Protein AF-A0A327V3F1-F1 (afdb_monomer_lite)

Structure (mmCIF, N/CA/C/O backbone):
data_AF-A0A327V3F1-F1
#
_entry.id   AF-A0A327V3F1-F1
#
loop_
_atom_site.group_PDB
_atom_site.id
_atom_site.type_symbol
_atom_site.label_atom_id
_atom_site.label_alt_id
_atom_site.label_comp_id
_atom_site.label_asym_id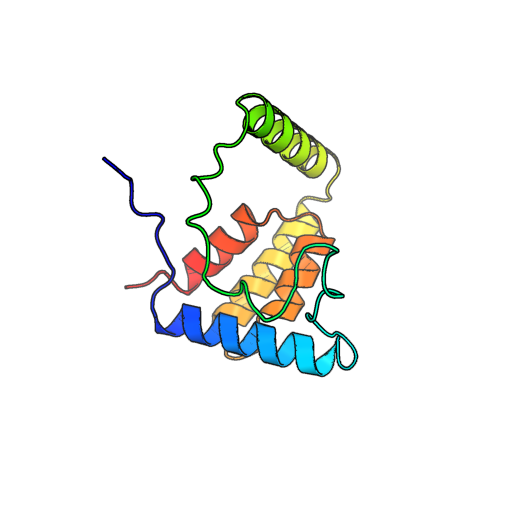
_atom_site.label_entity_id
_atom_site.label_seq_id
_atom_site.pdbx_PDB_ins_code
_atom_site.Cartn_x
_atom_site.Cartn_y
_atom_site.Cartn_z
_atom_site.occupancy
_atom_site.B_iso_or_equiv
_atom_site.auth_seq_id
_atom_site.auth_comp_id
_atom_site.auth_asym_id
_atom_site.auth_atom_id
_atom_site.pdbx_PDB_model_num
ATOM 1 N N . PRO A 1 1 ? 27.406 10.876 6.500 1.00 37.84 1 PRO A N 1
ATOM 2 C CA . PRO A 1 1 ? 26.166 10.780 7.305 1.00 37.84 1 PRO A CA 1
ATOM 3 C C . PRO A 1 1 ? 25.179 9.771 6.695 1.00 37.84 1 PRO A C 1
ATOM 5 O O . PRO A 1 1 ? 24.658 10.002 5.607 1.00 37.84 1 PRO A O 1
ATOM 8 N N . LEU A 1 2 ? 24.966 8.632 7.361 1.00 48.50 2 LEU A N 1
ATOM 9 C CA . LEU A 1 2 ? 23.911 7.685 6.992 1.00 48.50 2 LEU A CA 1
ATOM 10 C C . LEU A 1 2 ? 22.570 8.362 7.292 1.00 48.50 2 LEU A C 1
ATOM 12 O O . LEU A 1 2 ? 22.143 8.401 8.442 1.00 48.50 2 LEU A O 1
ATOM 16 N N . ALA A 1 3 ? 21.956 8.978 6.282 1.00 45.66 3 ALA A N 1
ATOM 17 C CA . ALA A 1 3 ? 20.614 9.525 6.409 1.00 45.66 3 ALA A CA 1
ATOM 18 C C . ALA A 1 3 ? 19.691 8.381 6.846 1.00 45.66 3 ALA A C 1
ATOM 20 O O . ALA A 1 3 ? 19.505 7.418 6.100 1.00 45.66 3 ALA A O 1
ATOM 21 N N . ALA A 1 4 ? 19.189 8.446 8.080 1.00 54.62 4 ALA A N 1
ATOM 22 C CA . ALA A 1 4 ? 18.280 7.447 8.611 1.00 54.62 4 ALA A CA 1
ATOM 23 C C . ALA A 1 4 ? 17.084 7.348 7.661 1.00 54.62 4 ALA A C 1
ATOM 25 O O . ALA A 1 4 ? 16.373 8.329 7.445 1.00 54.62 4 ALA A O 1
ATOM 26 N N . VAL A 1 5 ? 16.894 6.179 7.047 1.00 57.16 5 VAL A N 1
ATOM 27 C CA . VAL A 1 5 ? 15.686 5.891 6.274 1.00 57.16 5 VAL A CA 1
ATOM 28 C C . VAL A 1 5 ? 14.526 6.051 7.255 1.00 57.16 5 VAL A C 1
ATOM 30 O O . VAL A 1 5 ? 14.490 5.301 8.231 1.00 57.16 5 VAL A O 1
ATOM 33 N N . PRO A 1 6 ? 13.608 7.019 7.067 1.00 59.78 6 PRO A N 1
ATOM 34 C CA . PRO A 1 6 ? 12.581 7.251 8.064 1.00 59.78 6 PRO A CA 1
ATOM 35 C C . PRO A 1 6 ? 11.644 6.046 8.055 1.00 59.78 6 PRO A C 1
ATOM 37 O O . PRO A 1 6 ? 10.929 5.799 7.071 1.00 59.78 6 PRO A O 1
ATOM 40 N N . VAL A 1 7 ? 11.740 5.266 9.130 1.00 73.19 7 VAL A N 1
ATOM 41 C CA . VAL A 1 7 ? 10.851 4.156 9.458 1.00 73.19 7 VAL A CA 1
ATOM 42 C C . VAL A 1 7 ? 9.530 4.754 9.951 1.00 73.19 7 VAL A C 1
ATOM 44 O O . VAL A 1 7 ? 9.520 5.847 10.517 1.00 73.19 7 VAL A O 1
ATOM 47 N N . PHE A 1 8 ? 8.402 4.098 9.675 1.00 78.75 8 PHE A N 1
ATOM 48 C CA . PHE A 1 8 ? 7.109 4.557 10.192 1.00 78.75 8 PHE A CA 1
ATOM 49 C C . PHE A 1 8 ? 7.126 4.572 11.733 1.00 78.75 8 PHE A C 1
ATOM 51 O O . PHE A 1 8 ? 7.817 3.745 12.332 1.00 78.75 8 PHE A O 1
ATOM 58 N N . PRO A 1 9 ? 6.338 5.438 12.399 1.00 84.62 9 PRO A N 1
ATOM 59 C CA . PRO A 1 9 ? 6.158 5.355 13.847 1.00 84.62 9 PRO A CA 1
ATOM 60 C C . PRO A 1 9 ? 5.751 3.929 14.291 1.00 84.62 9 PRO A C 1
ATOM 62 O O . PRO A 1 9 ? 5.218 3.148 13.489 1.00 84.62 9 PRO A O 1
ATOM 65 N N . PRO A 1 10 ? 5.982 3.540 15.557 1.00 87.25 10 PRO A N 1
ATOM 66 C CA . PRO A 1 10 ? 5.807 2.152 15.997 1.00 87.25 10 PRO A CA 1
ATOM 67 C C . PRO A 1 10 ? 4.372 1.644 15.807 1.00 87.25 10 PRO A C 1
ATOM 69 O O . PRO A 1 10 ? 4.162 0.535 15.321 1.00 87.25 10 PRO A O 1
ATOM 72 N N . ARG A 1 11 ? 3.369 2.476 16.112 1.00 88.44 11 ARG A N 1
ATOM 73 C CA . ARG A 1 11 ? 1.948 2.122 15.972 1.00 88.44 11 ARG A CA 1
ATOM 74 C C . ARG A 1 11 ? 1.535 1.807 14.517 1.00 88.44 11 ARG A C 1
ATOM 76 O O . ARG A 1 11 ? 1.019 0.713 14.297 1.00 88.44 11 ARG A O 1
ATOM 83 N N . PRO A 1 12 ? 1.758 2.682 13.516 1.00 90.94 12 PRO A N 1
ATOM 84 C CA . PRO A 1 12 ? 1.454 2.367 12.117 1.00 90.94 12 PRO A CA 1
ATOM 85 C C . PRO A 1 12 ? 2.301 1.215 11.556 1.00 90.94 12 PRO A C 1
ATOM 87 O O . PRO A 1 12 ? 1.793 0.437 10.752 1.00 90.94 12 PRO A O 1
ATOM 90 N N . SER A 1 13 ? 3.544 1.031 12.019 1.00 90.31 13 SER A N 1
ATOM 91 C CA . SER A 1 13 ? 4.363 -0.136 11.643 1.00 90.31 13 SER A CA 1
ATOM 92 C C . SER A 1 13 ? 3.740 -1.460 12.104 1.00 90.31 13 SER A C 1
ATOM 94 O O . SER A 1 13 ? 3.666 -2.422 11.333 1.00 90.31 13 SER A O 1
ATOM 96 N N . LEU A 1 14 ? 3.253 -1.509 13.348 1.00 93.25 14 LEU A N 1
ATOM 97 C CA . LEU A 1 14 ? 2.558 -2.681 13.888 1.00 93.25 14 LEU A CA 1
ATOM 98 C C . LEU A 1 14 ? 1.230 -2.932 13.172 1.00 93.25 14 LEU A C 1
ATOM 100 O O . LEU A 1 14 ? 0.937 -4.077 12.836 1.00 93.25 14 LEU A O 1
ATOM 104 N N . ARG A 1 15 ? 0.463 -1.872 12.882 1.00 93.88 15 ARG A N 1
ATOM 105 C CA . ARG A 1 15 ? -0.779 -1.989 12.105 1.00 93.88 15 ARG A CA 1
ATOM 106 C C . ARG A 1 15 ? -0.516 -2.591 10.729 1.00 93.88 15 ARG A C 1
ATOM 108 O O . ARG A 1 15 ? -1.151 -3.577 10.382 1.00 93.88 15 ARG A O 1
ATOM 115 N N . LEU A 1 16 ? 0.444 -2.049 9.979 1.00 93.12 16 LEU A N 1
ATOM 116 C CA . LEU A 1 16 ? 0.781 -2.570 8.654 1.00 93.12 16 LEU A CA 1
ATOM 117 C C . LEU A 1 16 ? 1.193 -4.048 8.721 1.00 93.12 16 LEU A C 1
ATOM 119 O O . LEU A 1 16 ? 0.799 -4.836 7.869 1.00 93.12 16 LEU A O 1
ATOM 123 N N . THR A 1 17 ? 1.946 -4.438 9.752 1.00 93.69 17 THR A N 1
ATOM 124 C CA . THR A 1 17 ? 2.327 -5.842 9.971 1.00 93.69 17 THR A CA 1
ATOM 125 C C . THR A 1 17 ? 1.101 -6.729 10.203 1.00 93.69 17 THR A C 1
ATOM 127 O O . THR A 1 17 ? 0.982 -7.780 9.574 1.00 93.69 17 THR A O 1
ATOM 130 N N . ALA A 1 18 ? 0.173 -6.310 11.068 1.00 94.19 18 ALA A N 1
ATOM 131 C CA . ALA A 1 18 ? -1.067 -7.044 11.319 1.00 94.19 18 ALA A CA 1
ATOM 132 C C . ALA A 1 18 ? -1.930 -7.160 10.053 1.00 94.19 18 ALA A C 1
ATOM 134 O O . ALA A 1 18 ? -2.439 -8.239 9.754 1.00 94.19 18 ALA A O 1
ATOM 135 N N . ASP A 1 19 ? -2.024 -6.083 9.276 1.00 95.31 19 ASP A N 1
ATOM 136 C CA . ASP A 1 19 ? -2.768 -6.044 8.021 1.00 95.31 19 ASP A CA 1
ATOM 137 C C . ASP A 1 19 ? -2.188 -7.012 6.976 1.00 95.31 19 ASP A C 1
ATOM 139 O O . ASP A 1 19 ? -2.947 -7.732 6.321 1.00 95.31 19 ASP A O 1
ATOM 143 N N . VAL A 1 20 ? -0.854 -7.100 6.863 1.00 94.12 20 VAL A N 1
ATOM 144 C CA . VAL A 1 20 ? -0.170 -8.098 6.017 1.00 94.12 20 VAL A CA 1
ATOM 145 C C . VAL A 1 20 ? -0.501 -9.518 6.469 1.00 94.12 20 VAL A C 1
ATOM 147 O O . VAL A 1 20 ? -0.856 -10.352 5.638 1.00 94.12 20 VAL A O 1
ATOM 150 N N . LEU A 1 21 ? -0.404 -9.806 7.769 1.00 93.38 21 LEU A N 1
ATOM 151 C CA . LEU A 1 21 ? -0.696 -11.142 8.298 1.00 93.38 21 LEU A CA 1
ATOM 152 C C . LEU A 1 21 ? -2.157 -11.537 8.053 1.00 93.38 21 LEU A C 1
ATOM 154 O O . LEU A 1 21 ? -2.422 -12.650 7.599 1.00 93.38 21 LEU A O 1
ATOM 158 N N . ALA A 1 22 ? -3.092 -10.619 8.300 1.00 92.50 22 ALA A N 1
ATOM 159 C CA . ALA A 1 22 ? -4.511 -10.832 8.050 1.00 92.50 22 ALA A CA 1
ATOM 160 C C . ALA A 1 22 ? -4.798 -11.062 6.558 1.00 92.50 22 ALA A C 1
ATOM 162 O O . ALA A 1 22 ? -5.514 -12.002 6.214 1.00 92.50 22 ALA A O 1
ATOM 163 N N . TYR A 1 23 ? -4.194 -10.261 5.674 1.00 93.12 23 TYR A N 1
ATOM 164 C CA . TYR A 1 23 ? -4.326 -10.421 4.226 1.00 93.12 23 TYR A CA 1
ATOM 165 C C . TYR A 1 23 ? -3.787 -11.779 3.758 1.00 93.12 23 TYR A C 1
ATOM 167 O O . TYR A 1 23 ? -4.478 -12.509 3.053 1.00 93.12 23 TYR A O 1
ATOM 175 N N . CYS A 1 24 ? -2.581 -12.162 4.184 1.00 91.19 24 CYS A N 1
ATOM 176 C CA . CYS A 1 24 ? -1.987 -13.449 3.819 1.00 91.19 24 CYS A CA 1
ATOM 177 C C . CYS A 1 24 ? -2.808 -14.636 4.338 1.00 91.19 24 CYS A C 1
ATOM 179 O O . CYS A 1 24 ? -2.974 -15.614 3.617 1.00 91.19 24 CYS A O 1
ATOM 181 N N . SER A 1 25 ? -3.342 -14.550 5.559 1.00 88.25 25 SER A N 1
ATOM 182 C CA . SER A 1 25 ? -4.210 -15.594 6.119 1.00 88.25 25 SER A CA 1
ATOM 183 C C . SER A 1 25 ? -5.480 -15.792 5.283 1.00 88.25 25 SER A C 1
ATOM 185 O O . SER A 1 25 ? -5.885 -16.925 5.028 1.00 88.25 25 SER A O 1
ATOM 187 N N . ALA A 1 26 ? -6.080 -14.696 4.810 1.00 90.69 26 ALA A N 1
ATOM 188 C CA . ALA A 1 26 ? -7.301 -14.733 4.011 1.00 90.69 26 ALA A CA 1
ATOM 189 C C . ALA A 1 26 ? -7.060 -15.175 2.555 1.00 90.69 26 ALA A C 1
ATOM 191 O O . ALA A 1 26 ? -7.790 -16.013 2.032 1.00 90.69 26 ALA A O 1
ATOM 192 N N . GLU A 1 27 ? -6.035 -14.626 1.903 1.00 91.00 27 GLU A N 1
ATOM 193 C CA . GLU A 1 27 ? -5.842 -14.727 0.447 1.00 91.00 27 GLU A CA 1
ATOM 194 C C . GLU A 1 27 ? -4.805 -15.784 0.046 1.00 91.00 27 GLU A C 1
ATOM 196 O O . GLU A 1 27 ? -4.800 -16.271 -1.085 1.00 91.00 27 GLU A O 1
ATOM 201 N N . LEU A 1 28 ? -3.910 -16.161 0.964 1.00 87.38 28 LEU A N 1
ATOM 202 C CA . LEU A 1 28 ? -2.813 -17.102 0.724 1.00 87.38 28 LEU A CA 1
ATOM 203 C C . LEU A 1 28 ? -2.799 -18.258 1.749 1.00 87.38 28 LEU A C 1
ATOM 205 O O . LEU A 1 28 ? -1.736 -18.591 2.277 1.00 87.38 28 LEU A O 1
ATOM 209 N N . PRO A 1 29 ? -3.928 -18.952 2.003 1.00 77.50 29 PRO A N 1
ATOM 210 C CA . PRO A 1 29 ? -4.036 -19.936 3.089 1.00 77.50 29 PRO A CA 1
ATOM 211 C C . PRO A 1 29 ? -3.150 -21.180 2.910 1.00 77.50 29 PRO A C 1
ATOM 213 O O . PRO A 1 29 ? -2.988 -21.970 3.835 1.00 77.50 29 PRO A O 1
ATOM 216 N N . ARG A 1 30 ? -2.591 -21.390 1.712 1.00 76.25 30 ARG A N 1
ATOM 217 C CA . ARG A 1 30 ? -1.718 -22.532 1.381 1.00 76.25 30 ARG A CA 1
ATOM 218 C C . ARG A 1 30 ? -0.264 -22.136 1.129 1.00 76.25 30 ARG A C 1
ATOM 220 O O . ARG A 1 30 ? 0.538 -22.984 0.746 1.00 76.25 30 ARG A O 1
ATOM 227 N N . TRP A 1 31 ? 0.077 -20.861 1.289 1.00 70.31 31 TRP A N 1
ATOM 228 C CA . TRP A 1 31 ? 1.437 -20.387 1.076 1.00 70.31 31 TRP A CA 1
ATOM 229 C C . TRP A 1 31 ? 2.335 -20.792 2.252 1.00 70.31 31 TRP A C 1
ATOM 231 O O . TRP A 1 31 ? 2.086 -20.426 3.398 1.00 70.31 31 TRP A O 1
ATOM 241 N N . SER A 1 32 ? 3.407 -21.526 1.950 1.00 64.56 32 SER A N 1
ATOM 242 C CA . SER A 1 32 ? 4.491 -21.848 2.879 1.00 64.56 32 SER A CA 1
ATOM 243 C C . SER A 1 32 ? 5.758 -21.121 2.436 1.00 64.56 32 SER A C 1
ATOM 245 O O . SER A 1 32 ? 6.219 -21.309 1.312 1.00 64.56 32 SER A O 1
ATOM 247 N N . THR A 1 33 ? 6.351 -20.328 3.331 1.00 57.56 33 THR A N 1
ATOM 248 C CA . THR A 1 33 ? 7.659 -19.675 3.145 1.00 57.56 33 THR A CA 1
ATOM 249 C C . THR A 1 33 ? 8.844 -20.617 3.320 1.00 57.56 33 THR A C 1
ATOM 251 O O . THR A 1 33 ? 9.975 -20.179 3.107 1.00 57.56 33 THR A O 1
ATOM 254 N N . ALA A 1 34 ? 8.627 -21.872 3.730 1.00 66.94 34 ALA A N 1
ATOM 255 C CA . ALA A 1 34 ? 9.708 -22.843 3.792 1.00 66.94 34 ALA A CA 1
ATOM 256 C C . ALA A 1 34 ? 10.236 -23.054 2.370 1.00 66.94 34 ALA A C 1
ATOM 258 O O . ALA A 1 34 ? 9.610 -23.732 1.553 1.00 66.94 34 ALA A O 1
ATOM 259 N N . ALA A 1 35 ? 11.373 -22.426 2.065 1.00 59.09 35 ALA A N 1
ATOM 260 C CA . ALA A 1 35 ? 12.154 -22.801 0.906 1.00 59.09 35 ALA A CA 1
ATOM 261 C C . ALA A 1 35 ? 12.494 -24.292 1.059 1.00 59.09 35 ALA A C 1
ATOM 263 O O . ALA A 1 35 ? 12.802 -24.721 2.178 1.00 59.09 35 ALA A O 1
ATOM 264 N N . PRO A 1 36 ? 12.421 -25.098 -0.014 1.00 65.19 36 PRO A N 1
ATOM 265 C CA . PRO A 1 3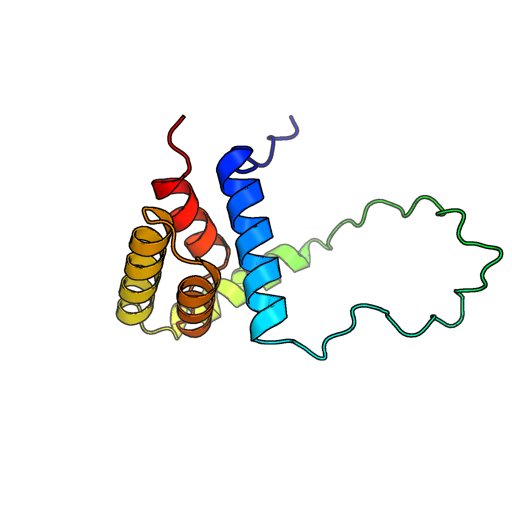6 ? 13.011 -26.425 0.047 1.00 65.19 36 PRO A CA 1
A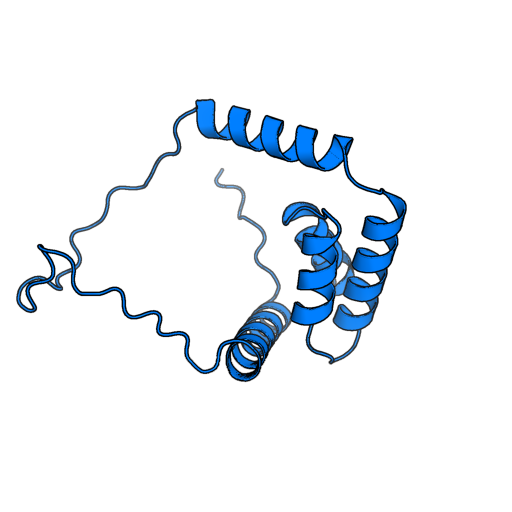TOM 266 C C . PRO A 1 36 ? 14.478 -26.264 0.475 1.00 65.19 36 PRO A C 1
ATOM 268 O O . PRO A 1 36 ? 15.116 -25.306 0.023 1.00 65.19 36 PRO A O 1
ATOM 271 N N . PRO A 1 37 ? 15.001 -27.139 1.354 1.00 64.62 37 PRO A N 1
ATOM 272 C CA . PRO A 1 37 ? 16.389 -27.048 1.780 1.00 64.62 37 PRO A CA 1
ATOM 273 C C . PRO A 1 37 ? 17.276 -27.035 0.535 1.00 64.62 37 PRO A C 1
ATOM 275 O O . PRO A 1 37 ? 17.147 -27.886 -0.352 1.00 64.62 37 PRO A O 1
ATOM 278 N N . GLY A 1 38 ? 18.124 -26.019 0.435 1.00 68.69 38 GLY A N 1
ATOM 279 C CA . GLY A 1 38 ? 19.133 -25.922 -0.599 1.00 68.69 38 GLY A CA 1
ATOM 280 C C . GLY A 1 38 ? 20.154 -27.057 -0.468 1.00 68.69 38 GLY A C 1
ATOM 281 O O . GLY A 1 38 ? 20.248 -27.700 0.579 1.00 68.69 38 GLY A O 1
ATOM 282 N N . PRO A 1 39 ? 20.964 -27.297 -1.511 1.00 68.62 39 PRO A N 1
ATOM 283 C CA . PRO A 1 39 ? 21.981 -28.352 -1.500 1.00 68.62 39 PRO A CA 1
ATOM 284 C C . PRO A 1 39 ? 23.003 -28.213 -0.354 1.00 68.62 39 PRO A C 1
ATOM 286 O O . PRO A 1 39 ? 23.627 -29.202 0.018 1.00 68.62 39 PRO A O 1
ATOM 289 N N . ASP A 1 40 ? 23.124 -27.018 0.234 1.00 65.06 40 ASP A N 1
ATOM 290 C CA . ASP A 1 40 ? 24.047 -26.706 1.330 1.00 65.06 40 ASP A CA 1
ATOM 291 C C . ASP A 1 40 ? 23.383 -26.658 2.727 1.00 65.06 40 ASP A C 1
ATOM 293 O O . ASP A 1 40 ? 24.081 -26.493 3.732 1.00 65.06 40 ASP A O 1
ATOM 297 N N . ASP A 1 41 ? 22.061 -26.849 2.839 1.00 63.78 41 ASP A N 1
ATOM 298 C CA . ASP A 1 41 ? 21.295 -26.708 4.093 1.00 63.78 41 ASP A CA 1
ATOM 299 C C . ASP A 1 41 ? 21.378 -27.965 4.985 1.00 63.78 41 ASP A C 1
ATOM 301 O O . ASP A 1 41 ? 20.381 -28.559 5.401 1.00 63.78 41 ASP A O 1
ATOM 305 N N . THR A 1 42 ? 22.602 -28.394 5.302 1.00 58.62 42 THR A N 1
ATOM 306 C CA . THR A 1 42 ? 22.833 -29.467 6.281 1.00 58.62 42 THR A CA 1
ATOM 307 C C . THR A 1 42 ? 22.582 -28.927 7.697 1.00 58.62 42 THR A C 1
ATOM 309 O O . THR A 1 42 ? 23.173 -27.904 8.060 1.00 58.62 42 THR A O 1
ATOM 312 N N . PRO A 1 43 ? 21.805 -29.612 8.561 1.00 59.97 43 PRO A N 1
ATOM 313 C CA . PRO A 1 43 ? 21.421 -29.096 9.884 1.00 59.97 43 PRO A CA 1
ATOM 314 C C . PRO A 1 43 ? 22.607 -28.763 10.805 1.00 59.97 43 PRO A C 1
ATOM 316 O O . PRO A 1 43 ? 22.471 -27.979 11.740 1.00 59.97 43 PRO A O 1
ATOM 319 N N . ALA A 1 44 ? 23.792 -29.307 10.519 1.00 56.59 44 ALA A N 1
ATOM 320 C CA . ALA A 1 44 ? 25.009 -29.047 11.272 1.00 56.59 44 ALA A CA 1
ATOM 321 C C . ALA A 1 44 ? 25.630 -27.656 11.033 1.00 56.59 44 ALA A C 1
ATOM 323 O O . ALA A 1 44 ? 26.534 -27.313 11.782 1.00 56.59 44 ALA A O 1
ATOM 324 N N . ARG A 1 45 ? 25.190 -26.861 10.037 1.00 53.34 45 ARG A N 1
ATOM 325 C CA . ARG A 1 45 ? 25.809 -25.567 9.657 1.00 53.34 45 ARG A CA 1
ATOM 326 C C . ARG A 1 45 ? 24.896 -24.338 9.736 1.00 53.34 45 ARG A C 1
ATOM 328 O O . ARG A 1 45 ? 25.201 -23.307 9.149 1.00 53.34 45 ARG A O 1
ATOM 335 N N . LEU A 1 46 ? 23.828 -24.380 10.534 1.00 57.84 46 LEU A N 1
ATOM 336 C CA . LEU A 1 46 ? 23.009 -23.193 10.853 1.00 57.84 46 LEU A CA 1
ATOM 337 C C . LEU A 1 46 ? 23.743 -22.132 11.705 1.00 57.84 46 LEU A C 1
ATOM 339 O O . LEU A 1 46 ? 23.134 -21.172 12.173 1.00 57.84 46 LEU A O 1
ATOM 343 N N . HIS A 1 47 ? 25.056 -22.263 11.907 1.00 64.81 47 HIS A N 1
ATOM 344 C CA . HIS A 1 47 ? 25.887 -21.130 12.295 1.00 64.81 47 HIS A CA 1
ATOM 345 C C . HIS A 1 47 ? 25.934 -20.167 11.112 1.00 64.81 47 HIS A C 1
ATOM 347 O O . HIS A 1 47 ? 26.634 -20.403 10.131 1.00 64.81 47 HIS A O 1
ATOM 353 N N . ALA A 1 48 ? 25.154 -19.091 11.210 1.00 63.25 48 ALA A N 1
ATOM 354 C CA . ALA A 1 48 ? 25.108 -18.036 10.216 1.00 63.25 48 ALA A CA 1
ATOM 355 C C . ALA A 1 48 ? 26.524 -17.506 9.945 1.00 63.25 48 ALA A C 1
ATOM 357 O O . ALA A 1 48 ? 27.064 -16.700 10.703 1.00 63.25 48 ALA A O 1
ATOM 358 N N . THR A 1 49 ? 27.135 -17.951 8.849 1.00 61.22 49 THR A N 1
ATOM 359 C CA . THR A 1 49 ? 28.299 -17.276 8.282 1.00 61.22 49 THR A CA 1
ATOM 360 C C . THR A 1 49 ? 27.907 -15.822 8.027 1.00 61.22 49 THR A C 1
ATOM 362 O O . THR A 1 49 ? 26.867 -15.597 7.396 1.00 61.22 49 THR A O 1
ATOM 365 N N . PRO A 1 50 ? 28.687 -14.829 8.494 1.00 72.75 50 PRO A N 1
ATOM 366 C CA . PRO A 1 50 ? 28.378 -13.430 8.243 1.00 72.75 50 PRO A CA 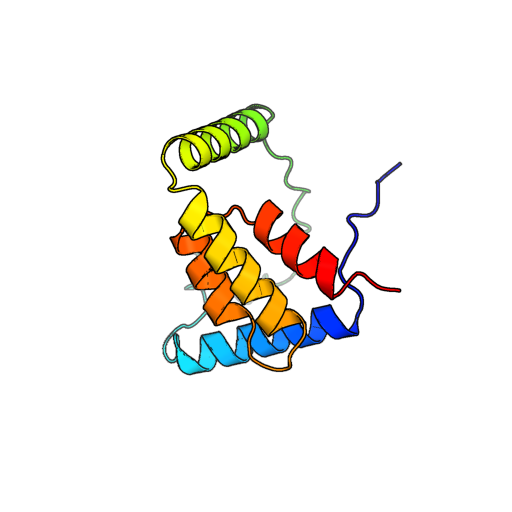1
ATOM 367 C C . PRO A 1 50 ? 28.305 -13.198 6.735 1.00 72.75 50 PRO A C 1
ATOM 369 O O . PRO A 1 50 ? 29.309 -13.272 6.026 1.00 72.75 50 PRO A O 1
ATOM 372 N N . ARG A 1 51 ? 27.097 -12.962 6.222 1.00 65.94 51 ARG A N 1
ATOM 373 C CA . ARG A 1 51 ? 26.908 -12.662 4.807 1.00 65.94 51 ARG A CA 1
ATOM 374 C C . ARG A 1 51 ? 27.450 -11.259 4.566 1.00 65.94 51 ARG A C 1
ATOM 376 O O . ARG A 1 51 ? 27.016 -10.312 5.220 1.00 65.94 51 ARG A O 1
ATOM 383 N N . ALA A 1 52 ? 28.410 -11.134 3.652 1.00 78.50 52 ALA A N 1
ATOM 384 C CA . ALA A 1 52 ? 28.958 -9.835 3.284 1.00 78.50 52 ALA A CA 1
ATOM 385 C C . ALA A 1 52 ? 27.831 -8.878 2.837 1.00 78.50 52 ALA A C 1
ATOM 387 O O . ALA A 1 52 ? 26.855 -9.335 2.226 1.00 78.50 52 ALA A O 1
ATOM 388 N N . PRO A 1 53 ? 27.947 -7.563 3.113 1.00 78.19 53 PRO A N 1
ATOM 389 C CA . PRO A 1 53 ? 26.967 -6.583 2.666 1.00 78.19 53 PRO A CA 1
ATOM 390 C C . PRO A 1 53 ? 26.772 -6.663 1.152 1.00 78.19 53 PRO A C 1
ATOM 392 O O . PRO A 1 53 ? 27.728 -6.598 0.380 1.00 78.19 53 PRO A O 1
ATOM 395 N N . LEU A 1 54 ? 25.520 -6.795 0.722 1.00 76.62 54 LEU A N 1
ATOM 396 C CA . LEU A 1 54 ? 25.179 -6.851 -0.692 1.00 76.62 54 LEU A CA 1
ATOM 397 C C . LEU A 1 54 ? 25.224 -5.426 -1.255 1.00 76.62 54 LEU A C 1
ATOM 399 O O . LEU A 1 54 ? 24.381 -4.599 -0.911 1.00 76.62 54 LEU A O 1
ATOM 403 N N . HIS A 1 55 ? 26.213 -5.121 -2.097 1.00 82.12 55 HIS A N 1
ATOM 404 C CA . HIS A 1 55 ? 26.271 -3.833 -2.782 1.00 82.12 55 HIS A CA 1
ATOM 405 C C . HIS A 1 55 ? 25.623 -3.958 -4.168 1.00 82.12 55 HIS A C 1
ATOM 407 O O . HIS A 1 55 ? 26.098 -4.748 -4.989 1.00 82.12 55 HIS A O 1
ATOM 413 N N . PRO A 1 56 ? 24.522 -3.240 -4.454 1.00 81.12 56 PRO A N 1
ATOM 414 C CA . PRO A 1 56 ? 23.913 -3.284 -5.774 1.00 81.12 56 PRO A CA 1
ATOM 415 C C . PRO A 1 56 ? 24.882 -2.725 -6.820 1.00 81.12 56 PRO A C 1
ATOM 417 O O . PRO A 1 56 ? 25.541 -1.711 -6.598 1.00 81.12 56 PRO A O 1
ATOM 420 N N . ALA A 1 57 ? 24.951 -3.372 -7.985 1.00 82.00 57 ALA A N 1
ATOM 421 C CA . ALA A 1 57 ? 25.765 -2.880 -9.091 1.00 82.00 57 ALA A CA 1
ATOM 422 C C . ALA A 1 57 ? 25.301 -1.469 -9.522 1.00 82.00 57 ALA A C 1
ATOM 424 O O . ALA A 1 57 ? 24.092 -1.223 -9.545 1.00 82.00 57 ALA A O 1
ATOM 425 N N . PRO A 1 58 ? 26.200 -0.565 -9.955 1.00 80.94 58 PRO A N 1
ATOM 426 C CA . PRO A 1 58 ? 25.841 0.810 -10.329 1.00 80.94 58 PRO A CA 1
ATOM 427 C C . PRO A 1 58 ? 24.708 0.913 -11.366 1.00 80.94 58 PRO A C 1
ATOM 429 O O . PRO A 1 58 ? 23.824 1.762 -11.268 1.00 80.94 58 PRO A O 1
ATOM 432 N N . CYS A 1 59 ? 24.665 -0.010 -12.331 1.00 81.75 59 CYS A N 1
ATOM 433 C CA . CYS A 1 59 ? 23.609 -0.058 -13.346 1.00 81.75 59 CYS A CA 1
ATOM 434 C C . CYS A 1 59 ? 22.225 -0.469 -12.802 1.00 81.75 59 CYS A C 1
ATOM 436 O O . CYS A 1 59 ? 21.226 -0.282 -13.496 1.00 81.75 59 CYS A O 1
ATOM 438 N N . ALA A 1 60 ? 22.129 -1.017 -11.586 1.00 77.81 60 ALA A N 1
ATOM 439 C CA . ALA A 1 60 ? 20.852 -1.385 -10.976 1.00 77.81 60 ALA A CA 1
ATOM 440 C C . ALA A 1 60 ? 19.968 -0.152 -10.722 1.00 77.81 60 ALA A C 1
ATOM 442 O O . ALA A 1 60 ? 18.763 -0.211 -10.959 1.00 77.81 60 ALA A O 1
ATOM 443 N N . ALA A 1 61 ? 20.560 0.980 -10.323 1.00 78.25 61 ALA A N 1
ATOM 444 C CA . ALA A 1 61 ? 19.834 2.237 -10.134 1.00 78.25 61 ALA A CA 1
ATOM 445 C C . ALA A 1 61 ? 19.289 2.798 -11.462 1.00 78.25 61 ALA A C 1
ATOM 447 O O . ALA A 1 61 ? 18.142 3.247 -11.528 1.00 78.25 61 ALA A O 1
ATOM 448 N N . ILE A 1 62 ? 20.082 2.702 -12.535 1.00 79.31 62 ILE A N 1
ATOM 449 C CA . ILE A 1 62 ? 19.681 3.110 -13.891 1.00 79.31 62 ILE A CA 1
ATOM 450 C C . ILE A 1 62 ? 18.489 2.266 -14.356 1.00 79.31 62 ILE A C 1
ATOM 452 O O . ILE A 1 62 ? 17.432 2.808 -14.673 1.00 79.31 62 ILE A O 1
ATOM 456 N N . ARG A 1 63 ? 18.602 0.932 -14.275 1.00 83.12 63 ARG A N 1
ATOM 457 C CA . ARG A 1 63 ? 17.513 0.011 -14.644 1.00 83.12 63 ARG A CA 1
ATOM 458 C C . ARG A 1 63 ? 16.248 0.232 -13.816 1.00 83.12 63 ARG A C 1
ATOM 460 O O . ARG A 1 63 ? 15.145 0.143 -14.353 1.00 83.12 63 ARG A O 1
ATOM 467 N N . GLN A 1 64 ? 16.381 0.514 -12.519 1.00 82.94 64 GLN A N 1
ATOM 468 C CA . GLN A 1 64 ? 15.229 0.801 -11.664 1.00 82.94 64 GLN A CA 1
ATOM 469 C C . GLN A 1 64 ? 14.514 2.086 -12.101 1.00 82.94 64 GLN A C 1
ATOM 471 O O . GLN A 1 64 ? 13.284 2.111 -12.171 1.00 82.94 64 GLN A O 1
ATOM 476 N N . THR A 1 65 ? 15.277 3.123 -12.449 1.00 84.50 65 THR A N 1
ATOM 477 C CA . THR A 1 65 ? 14.745 4.404 -12.933 1.00 84.50 65 THR A CA 1
ATOM 478 C C . THR A 1 65 ? 14.013 4.223 -14.262 1.00 84.50 65 THR A C 1
ATOM 480 O O . THR A 1 65 ? 12.867 4.652 -14.395 1.00 84.50 65 THR A O 1
ATOM 483 N N . GLU A 1 66 ? 14.614 3.504 -15.213 1.00 83.62 66 GLU A N 1
ATOM 484 C CA . GLU A 1 66 ? 13.994 3.191 -16.507 1.00 83.62 66 GLU A CA 1
ATOM 485 C C . GLU A 1 66 ? 12.695 2.387 -16.364 1.00 83.62 66 GLU A C 1
ATOM 487 O O . GLU A 1 66 ? 11.709 2.679 -17.044 1.00 83.62 66 GLU A O 1
ATOM 492 N N . ARG A 1 67 ? 12.657 1.385 -15.472 1.00 81.00 67 ARG A N 1
ATOM 493 C CA . ARG A 1 67 ? 11.442 0.588 -15.218 1.00 81.00 67 ARG A CA 1
ATOM 494 C C . ARG A 1 67 ? 10.310 1.450 -14.669 1.00 81.00 67 ARG A C 1
ATOM 496 O O . ARG A 1 67 ? 9.178 1.321 -15.131 1.00 81.00 67 ARG A O 1
ATOM 503 N N . ILE A 1 68 ? 10.614 2.341 -13.725 1.00 83.56 68 ILE A N 1
ATOM 504 C CA . ILE A 1 68 ? 9.621 3.265 -13.164 1.00 83.56 68 ILE A CA 1
ATOM 505 C C . ILE A 1 68 ? 9.148 4.264 -14.229 1.00 83.56 68 ILE A C 1
ATOM 507 O O . ILE A 1 68 ? 7.947 4.508 -14.330 1.00 83.56 68 ILE A O 1
ATOM 511 N N . ALA A 1 69 ? 10.055 4.806 -15.048 1.00 75.81 69 ALA A N 1
ATOM 512 C CA . ALA A 1 69 ? 9.705 5.732 -16.125 1.00 75.81 69 ALA A CA 1
ATOM 513 C C . ALA A 1 69 ? 8.765 5.083 -17.154 1.00 75.81 69 ALA A C 1
ATOM 515 O O . ALA A 1 69 ? 7.732 5.659 -17.491 1.00 75.81 69 ALA A O 1
ATOM 516 N N . LYS A 1 70 ? 9.062 3.847 -17.582 1.00 80.31 70 LYS A N 1
ATOM 517 C CA . LYS A 1 70 ? 8.192 3.071 -18.482 1.00 80.31 70 LYS A CA 1
ATOM 518 C C . LYS A 1 70 ? 6.817 2.818 -17.863 1.00 80.31 70 LYS A C 1
ATOM 520 O O . LYS A 1 70 ? 5.809 3.045 -18.520 1.00 80.31 70 LYS A O 1
ATOM 525 N N . LEU A 1 71 ? 6.761 2.406 -16.597 1.00 76.19 71 LEU A N 1
ATOM 526 C CA . LEU A 1 71 ? 5.495 2.167 -15.898 1.00 76.19 71 LEU A CA 1
ATOM 527 C 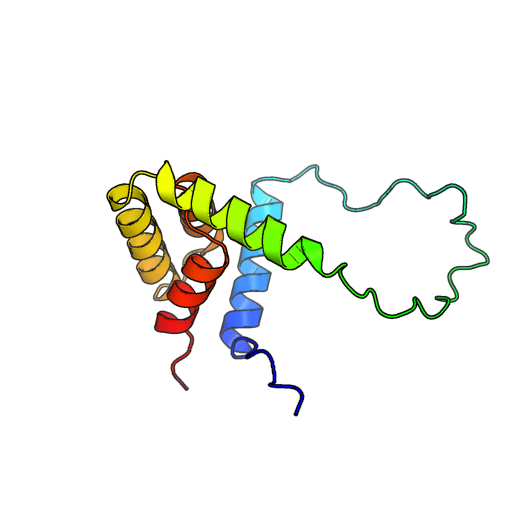C . LEU A 1 71 ? 4.645 3.445 -15.793 1.00 76.19 71 LEU A C 1
ATOM 529 O O . LEU A 1 71 ? 3.435 3.405 -15.994 1.00 76.19 71 LEU A O 1
ATOM 533 N N . ARG A 1 72 ? 5.280 4.596 -15.548 1.00 76.62 72 ARG A N 1
ATOM 534 C CA . ARG A 1 72 ? 4.601 5.899 -15.512 1.00 76.62 72 ARG A CA 1
ATOM 535 C C . ARG A 1 72 ? 4.113 6.376 -16.879 1.00 76.62 72 ARG A C 1
ATOM 537 O O . ARG A 1 72 ? 3.106 7.070 -16.917 1.00 76.62 72 ARG A O 1
ATOM 544 N N . ALA A 1 73 ? 4.786 6.004 -17.966 1.00 75.50 73 ALA A N 1
ATOM 545 C CA . ALA A 1 73 ? 4.419 6.417 -19.320 1.00 75.50 73 ALA A CA 1
ATOM 546 C C . ALA A 1 73 ? 3.151 5.726 -19.860 1.00 75.50 73 ALA A C 1
ATOM 548 O O . ALA A 1 73 ? 2.452 6.313 -20.676 1.00 75.50 73 ALA A O 1
ATOM 549 N N . TRP A 1 74 ? 2.843 4.503 -19.408 1.00 72.44 74 TRP A N 1
ATOM 550 C CA . TRP A 1 74 ? 1.717 3.704 -19.926 1.00 72.44 74 TRP A CA 1
ATOM 551 C C . TRP A 1 74 ? 0.493 3.647 -19.002 1.00 72.44 74 TRP A C 1
ATOM 553 O O . TRP A 1 74 ? -0.540 3.096 -19.383 1.00 72.44 74 TRP A O 1
ATOM 563 N N . ARG A 1 75 ? 0.588 4.172 -17.776 1.00 83.31 75 ARG A N 1
ATOM 564 C CA . ARG A 1 75 ? -0.504 4.085 -16.797 1.00 83.31 75 ARG A CA 1
ATOM 565 C C . ARG A 1 75 ? -1.598 5.120 -17.055 1.00 83.31 75 ARG A C 1
ATOM 567 O O . ARG A 1 75 ? -1.324 6.250 -17.449 1.00 83.31 75 ARG A O 1
ATOM 574 N N . CYS A 1 76 ? -2.835 4.766 -16.715 1.00 84.94 76 CYS A N 1
ATOM 575 C CA . CYS A 1 76 ? -3.919 5.735 -16.578 1.00 84.94 76 CYS A CA 1
ATOM 576 C C . CYS A 1 76 ? -3.711 6.530 -15.278 1.00 84.94 76 CYS A C 1
ATOM 578 O O . CYS A 1 76 ? -3.831 5.975 -14.186 1.00 84.94 76 CYS A O 1
ATOM 580 N N . GLY A 1 77 ? -3.358 7.814 -15.394 1.00 83.69 77 GLY A N 1
ATOM 581 C CA . GLY A 1 77 ? -3.051 8.665 -14.238 1.00 83.69 77 GLY A CA 1
ATOM 582 C C . GLY A 1 77 ? -4.225 8.826 -13.269 1.00 83.69 77 GLY A C 1
ATOM 583 O O . GLY A 1 77 ? -4.022 8.772 -12.061 1.00 83.69 77 GLY A O 1
ATOM 584 N N . GLU A 1 78 ? -5.443 8.942 -13.796 1.00 89.75 78 GLU A N 1
ATOM 585 C CA . GLU A 1 78 ? -6.674 9.128 -13.019 1.00 89.75 78 GLU A CA 1
ATOM 586 C C . GLU A 1 78 ? -6.955 7.927 -12.101 1.00 89.75 78 GLU A C 1
ATOM 588 O O . GLU A 1 78 ? -7.047 8.084 -10.888 1.00 89.75 78 GLU A O 1
ATOM 593 N N . ARG A 1 79 ? -6.886 6.698 -12.635 1.00 91.75 79 ARG A N 1
ATOM 594 C CA . ARG A 1 79 ? -7.034 5.468 -11.832 1.00 91.75 79 ARG A CA 1
ATOM 595 C C . ARG A 1 79 ? -6.016 5.357 -10.693 1.00 91.75 79 ARG A C 1
ATOM 597 O O . ARG A 1 79 ? -6.327 4.814 -9.632 1.00 91.75 79 ARG A O 1
ATOM 604 N N . VAL A 1 80 ? -4.786 5.833 -10.897 1.00 94.56 80 VAL A N 1
ATOM 605 C CA . VAL A 1 80 ? -3.766 5.852 -9.835 1.00 94.56 80 VAL A CA 1
ATOM 606 C C . VAL A 1 80 ? -4.124 6.865 -8.752 1.00 94.56 80 VAL A C 1
ATOM 608 O O . VAL A 1 80 ? -3.959 6.574 -7.569 1.00 94.56 80 VAL A O 1
ATOM 611 N N . VAL A 1 81 ? -4.625 8.040 -9.132 1.00 94.81 81 VAL A N 1
ATOM 612 C CA . VAL A 1 81 ? -5.080 9.054 -8.173 1.00 94.81 81 VAL A CA 1
ATOM 613 C C . VAL A 1 81 ? -6.247 8.523 -7.339 1.00 94.81 81 VAL A C 1
ATOM 615 O O . VAL A 1 81 ? -6.197 8.621 -6.110 1.00 94.81 81 VAL A O 1
ATOM 618 N N . ASP A 1 82 ? -7.235 7.893 -7.971 1.00 96.19 82 ASP A N 1
ATOM 619 C CA . ASP A 1 82 ? -8.416 7.354 -7.289 1.00 96.19 82 ASP A CA 1
ATOM 620 C C . ASP A 1 82 ? -8.041 6.265 -6.280 1.00 96.19 82 ASP A C 1
ATOM 622 O O . ASP A 1 82 ? -8.412 6.323 -5.105 1.00 96.19 82 ASP A O 1
ATOM 626 N N . THR A 1 83 ? -7.225 5.296 -6.703 1.00 96.75 83 THR A N 1
ATOM 627 C CA . THR A 1 83 ? -6.783 4.196 -5.830 1.00 96.75 83 THR A CA 1
ATOM 628 C C . THR A 1 83 ? -5.893 4.674 -4.680 1.00 96.75 83 THR A C 1
ATOM 630 O O . THR A 1 83 ? -6.048 4.212 -3.549 1.00 96.75 83 THR A O 1
ATOM 633 N N . LEU A 1 84 ? -5.004 5.648 -4.910 1.00 97.56 84 LEU A N 1
ATOM 634 C CA . LEU A 1 84 ? -4.220 6.257 -3.830 1.00 97.56 84 LEU A CA 1
ATOM 635 C C . LEU A 1 84 ? -5.086 7.115 -2.891 1.00 97.56 84 LEU A C 1
ATOM 637 O O . LEU A 1 84 ? -4.743 7.269 -1.718 1.00 97.56 84 LEU A O 1
ATOM 641 N N . THR A 1 85 ? -6.190 7.686 -3.371 1.00 97.75 85 THR A N 1
ATOM 642 C CA . THR A 1 85 ? -7.160 8.406 -2.529 1.00 97.75 85 THR A CA 1
ATOM 643 C C . THR A 1 85 ? -7.908 7.433 -1.622 1.00 97.75 85 THR A C 1
ATOM 645 O O . THR A 1 85 ? -7.958 7.649 -0.410 1.00 97.75 85 THR A O 1
ATOM 648 N N . ALA A 1 86 ? -8.384 6.312 -2.172 1.00 97.06 86 ALA A N 1
ATOM 649 C CA . ALA A 1 86 ? -8.992 5.235 -1.393 1.00 97.06 86 ALA A CA 1
ATOM 650 C C . ALA A 1 86 ? -8.027 4.688 -0.327 1.00 97.06 86 ALA A C 1
ATOM 652 O O . ALA A 1 86 ? -8.401 4.556 0.837 1.00 97.06 86 ALA A O 1
ATOM 653 N N . LEU A 1 87 ? -6.754 4.473 -0.687 1.00 97.81 87 LEU A N 1
ATOM 654 C CA . LEU A 1 87 ? -5.725 4.041 0.261 1.00 97.81 87 LEU A CA 1
ATOM 655 C C . LEU A 1 87 ? -5.578 5.005 1.448 1.00 97.81 87 LEU A C 1
ATOM 657 O O . LEU A 1 87 ? -5.484 4.554 2.588 1.00 97.81 87 LEU A O 1
ATOM 661 N N . ARG A 1 88 ? -5.573 6.323 1.206 1.00 97.38 88 ARG A N 1
ATOM 662 C CA . ARG A 1 88 ? -5.493 7.322 2.287 1.00 97.38 88 ARG A CA 1
ATOM 663 C C . ARG A 1 88 ? -6.719 7.286 3.191 1.00 97.38 88 ARG A C 1
ATOM 665 O O . ARG A 1 88 ? -6.564 7.349 4.408 1.00 97.38 88 ARG A O 1
ATOM 672 N N . ALA A 1 89 ? -7.911 7.153 2.613 1.00 97.19 89 ALA A N 1
ATOM 673 C CA . ALA A 1 89 ? -9.149 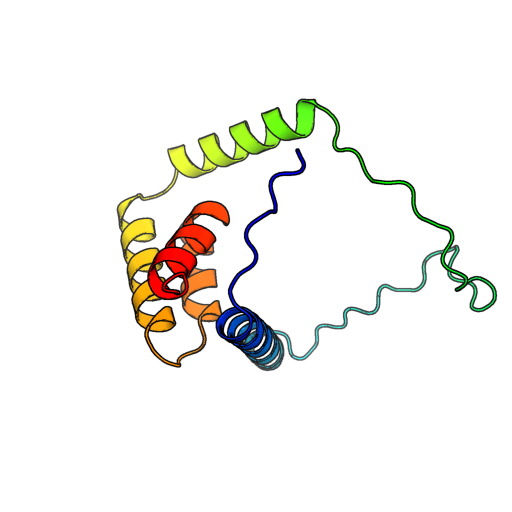7.045 3.378 1.00 97.19 89 ALA A CA 1
ATOM 674 C C . ALA A 1 89 ? -9.131 5.810 4.298 1.00 97.19 89 ALA A C 1
ATOM 676 O O . ALA A 1 89 ? -9.371 5.928 5.499 1.00 97.19 89 ALA A O 1
ATOM 677 N N . THR A 1 90 ? -8.735 4.645 3.777 1.00 97.25 90 THR A N 1
ATOM 678 C CA . THR A 1 90 ? -8.574 3.414 4.569 1.00 97.25 90 THR A CA 1
ATOM 679 C C . THR A 1 90 ? -7.489 3.546 5.642 1.00 97.25 90 THR A C 1
ATOM 681 O O . THR A 1 90 ? -7.669 3.106 6.780 1.00 97.25 90 THR A O 1
ATOM 684 N N . ALA A 1 91 ? -6.372 4.201 5.316 1.00 95.56 91 ALA A N 1
ATOM 685 C CA . ALA A 1 91 ? -5.295 4.458 6.268 1.00 95.56 91 ALA A CA 1
ATOM 686 C C . ALA A 1 91 ? -5.734 5.379 7.421 1.00 95.56 91 ALA A C 1
ATOM 688 O O . ALA A 1 91 ? -5.242 5.209 8.540 1.00 95.56 91 ALA A O 1
ATOM 689 N N . ALA A 1 92 ? -6.653 6.319 7.174 1.00 95.12 92 ALA A N 1
ATOM 690 C CA . ALA A 1 92 ? -7.235 7.181 8.205 1.00 95.12 92 ALA A CA 1
ATOM 691 C C . ALA A 1 92 ? -8.257 6.432 9.079 1.00 95.12 92 ALA A C 1
ATOM 693 O O . ALA A 1 92 ? -8.406 6.743 10.260 1.00 95.12 92 ALA A O 1
ATOM 694 N N . GLY A 1 93 ? -8.928 5.431 8.507 1.00 94.19 93 GLY A N 1
ATOM 695 C CA . GLY A 1 93 ? -9.802 4.502 9.219 1.00 94.19 93 GLY A CA 1
ATOM 696 C C . GLY A 1 93 ? -9.049 3.360 9.906 1.00 94.19 93 GLY A C 1
ATOM 697 O O . GLY A 1 93 ? -7.838 3.426 10.132 1.00 94.19 93 GLY A O 1
ATOM 698 N N . ALA A 1 94 ? -9.785 2.293 10.224 1.00 91.31 94 ALA A N 1
ATOM 699 C CA . ALA A 1 94 ? -9.267 1.081 10.865 1.00 91.31 94 ALA A CA 1
ATOM 700 C C . ALA A 1 94 ? -9.233 -0.144 9.935 1.00 91.31 94 ALA A C 1
ATOM 702 O O . ALA A 1 94 ? -8.687 -1.173 10.325 1.00 91.31 94 ALA A O 1
ATOM 703 N N . ASP A 1 95 ? -9.783 -0.036 8.722 1.00 96.31 95 ASP A N 1
ATOM 704 C CA . ASP A 1 95 ? -9.811 -1.148 7.773 1.00 96.31 95 ASP A CA 1
ATOM 705 C C . ASP A 1 95 ? -8.401 -1.515 7.288 1.00 96.31 95 ASP A C 1
ATOM 707 O O . ASP A 1 95 ? -7.450 -0.724 7.357 1.00 96.31 95 ASP A O 1
ATOM 711 N N . ASN A 1 96 ? -8.270 -2.743 6.792 1.00 96.25 96 ASN A N 1
ATOM 712 C CA . ASN A 1 96 ? -6.998 -3.296 6.351 1.00 96.25 96 ASN A CA 1
ATOM 713 C C . ASN A 1 96 ? -6.512 -2.594 5.068 1.00 96.25 96 ASN A C 1
ATOM 715 O O . ASN A 1 96 ? -7.164 -2.658 4.021 1.00 96.25 96 ASN A O 1
ATOM 719 N N . VAL A 1 97 ? -5.336 -1.959 5.128 1.00 96.94 97 VAL A N 1
ATOM 720 C CA . VAL A 1 97 ? -4.797 -1.172 4.003 1.00 96.94 97 VAL A CA 1
ATOM 721 C C . VAL A 1 97 ? -4.274 -2.018 2.835 1.00 96.94 97 VAL A C 1
ATOM 723 O O . VAL A 1 97 ? -4.013 -1.464 1.766 1.00 96.94 97 VAL A O 1
ATOM 726 N N . LEU A 1 98 ? -4.099 -3.336 2.990 1.00 96.38 98 LEU A N 1
ATOM 727 C CA . LEU A 1 98 ? -3.501 -4.187 1.949 1.00 96.38 98 LEU A CA 1
ATOM 728 C C . LEU A 1 98 ? -4.398 -4.328 0.719 1.00 96.38 98 LEU A C 1
ATOM 730 O O . LEU A 1 98 ? -3.877 -4.453 -0.388 1.00 96.38 98 LEU A O 1
ATOM 734 N N . TYR A 1 99 ? -5.719 -4.249 0.886 1.00 96.56 99 TYR A N 1
ATOM 735 C CA . TYR A 1 99 ? -6.662 -4.297 -0.232 1.00 96.56 99 TYR A CA 1
ATOM 736 C C . TYR A 1 99 ? -6.516 -3.077 -1.160 1.00 96.56 99 TYR A C 1
ATOM 738 O O . TYR A 1 99 ? -6.103 -3.268 -2.306 1.00 96.56 99 TYR A O 1
ATOM 746 N N . PRO A 1 100 ? -6.703 -1.824 -0.693 1.00 97.12 100 PRO A N 1
ATOM 747 C CA . PRO A 1 100 ? -6.501 -0.657 -1.553 1.00 97.12 100 PRO A CA 1
ATOM 748 C C . PRO A 1 100 ? -5.035 -0.475 -1.976 1.00 97.12 100 PRO A C 1
ATOM 750 O O . PRO A 1 100 ? -4.760 0.104 -3.026 1.00 97.12 100 PRO A O 1
ATOM 753 N N . MET A 1 101 ? -4.068 -0.992 -1.208 1.00 96.94 101 MET A N 1
ATOM 754 C CA . MET A 1 101 ? -2.662 -1.011 -1.621 1.00 96.94 101 MET A CA 1
ATOM 755 C C . MET A 1 101 ? -2.432 -1.925 -2.827 1.00 96.94 101 MET A C 1
ATOM 757 O O . MET A 1 101 ? -1.740 -1.526 -3.766 1.00 96.94 101 MET A O 1
ATOM 761 N N . LYS A 1 102 ? -3.019 -3.129 -2.826 1.00 95.12 102 LYS A N 1
ATOM 762 C CA . LYS A 1 102 ? -2.996 -4.035 -3.980 1.00 95.12 102 LYS A CA 1
ATOM 763 C C . LYS A 1 102 ? -3.630 -3.366 -5.195 1.00 95.12 102 LYS A C 1
ATOM 765 O O . LYS A 1 102 ? -3.035 -3.408 -6.270 1.00 95.12 102 LYS A O 1
ATOM 770 N N . ASP A 1 103 ? -4.771 -2.707 -5.012 1.00 95.38 103 ASP A N 1
ATOM 771 C CA . ASP A 1 103 ? -5.474 -2.018 -6.098 1.00 95.38 103 ASP A CA 1
ATOM 772 C C . ASP A 1 103 ? -4.646 -0.863 -6.671 1.00 95.38 103 ASP A C 1
ATOM 774 O O . ASP A 1 103 ? -4.534 -0.730 -7.890 1.00 95.38 103 ASP A O 1
ATOM 778 N N . ALA A 1 104 ? -3.984 -0.077 -5.817 1.00 95.81 104 ALA A N 1
ATOM 779 C CA . ALA A 1 104 ? -3.082 0.986 -6.251 1.00 95.81 104 ALA A CA 1
ATOM 780 C C . ALA A 1 104 ? -1.896 0.435 -7.057 1.00 95.81 104 ALA A C 1
ATOM 782 O O . ALA A 1 104 ? -1.573 0.953 -8.129 1.00 95.81 104 ALA A O 1
ATOM 783 N N . LEU A 1 105 ? -1.263 -0.643 -6.587 1.00 94.19 105 LEU A N 1
ATOM 784 C CA . LEU A 1 105 ? -0.169 -1.293 -7.314 1.00 94.19 105 LEU A CA 1
ATOM 785 C C . LEU A 1 105 ? -0.651 -1.879 -8.652 1.00 94.19 105 LEU A C 1
ATOM 787 O O . LEU A 1 105 ? 0.023 -1.706 -9.668 1.00 94.19 105 LEU A O 1
ATOM 791 N N . ALA A 1 106 ? -1.834 -2.498 -8.681 1.00 90.88 106 ALA A N 1
ATOM 792 C CA . ALA A 1 106 ? -2.457 -3.018 -9.899 1.00 90.88 106 ALA A CA 1
ATOM 793 C C . ALA A 1 106 ? -2.848 -1.904 -10.889 1.00 90.88 106 ALA A C 1
ATOM 795 O O . ALA A 1 106 ? -2.810 -2.113 -12.102 1.00 90.88 106 ALA A O 1
ATOM 796 N N . ALA A 1 107 ? -3.171 -0.704 -10.396 1.00 91.75 107 ALA A N 1
ATOM 797 C CA . ALA A 1 107 ? -3.396 0.489 -11.211 1.00 91.75 107 ALA A CA 1
ATOM 798 C C . ALA A 1 107 ? -2.093 1.124 -11.742 1.00 91.75 107 ALA A C 1
ATOM 800 O O . ALA A 1 107 ? -2.148 2.039 -12.565 1.00 91.75 107 ALA A O 1
ATOM 801 N N . GLY A 1 108 ? -0.921 0.645 -11.310 1.00 90.75 108 GLY A N 1
ATOM 802 C CA . GLY A 1 108 ? 0.378 1.183 -11.717 1.00 90.75 108 GLY A CA 1
ATOM 803 C C . GLY A 1 108 ? 0.899 2.299 -10.806 1.00 90.75 108 GLY A C 1
ATOM 804 O O . GLY A 1 108 ? 1.681 3.150 -11.246 1.00 90.75 108 GLY A O 1
ATOM 805 N N . ALA A 1 109 ? 0.487 2.331 -9.538 1.00 93.88 109 ALA A N 1
ATOM 806 C CA . ALA A 1 109 ? 1.196 3.096 -8.521 1.00 93.88 109 ALA A CA 1
ATOM 807 C C . ALA A 1 109 ? 2.559 2.451 -8.228 1.00 93.88 109 ALA A C 1
ATOM 809 O O . ALA A 1 109 ? 2.735 1.233 -8.252 1.00 93.88 109 ALA A O 1
ATOM 810 N N . THR A 1 110 ? 3.546 3.280 -7.918 1.00 94.44 110 THR A N 1
ATOM 811 C CA . THR A 1 110 ? 4.847 2.812 -7.431 1.00 94.44 110 THR A CA 1
ATOM 812 C C . THR A 1 110 ? 4.805 2.574 -5.922 1.00 94.44 110 THR A C 1
ATOM 814 O O . THR A 1 110 ? 4.066 3.237 -5.196 1.00 94.44 110 THR A O 1
ATOM 817 N N . VAL A 1 111 ? 5.687 1.709 -5.411 1.00 92.50 111 VAL A N 1
ATOM 818 C CA . VAL A 1 111 ? 5.873 1.527 -3.956 1.00 92.50 111 VAL A CA 1
ATOM 819 C C . VAL A 1 111 ? 6.226 2.851 -3.261 1.00 92.50 111 VAL A C 1
ATOM 821 O O . VAL A 1 111 ? 5.817 3.087 -2.128 1.00 92.50 111 VAL A O 1
ATOM 824 N N . GLY A 1 112 ? 6.948 3.746 -3.946 1.00 90.94 112 GLY A N 1
ATOM 825 C CA . GLY A 1 112 ? 7.252 5.087 -3.444 1.00 90.94 112 GLY A CA 1
ATOM 826 C C . GLY A 1 112 ? 6.005 5.956 -3.269 1.00 90.94 112 GLY A C 1
ATOM 827 O O . GLY A 1 112 ? 5.856 6.583 -2.228 1.00 90.94 112 GLY A O 1
ATOM 828 N N . GLU A 1 113 ? 5.092 5.957 -4.243 1.00 94.50 113 GLU A N 1
ATOM 829 C CA . GLU A 1 113 ? 3.817 6.693 -4.171 1.00 94.50 113 GLU A CA 1
ATOM 830 C C . GLU A 1 113 ? 2.898 6.131 -3.078 1.00 94.50 113 GLU A C 1
ATOM 832 O O . GLU A 1 113 ? 2.351 6.902 -2.293 1.00 94.50 113 GLU A O 1
ATOM 837 N N . VAL A 1 114 ? 2.807 4.802 -2.956 1.00 95.56 114 VAL A N 1
ATOM 838 C CA . VAL A 1 114 ? 2.079 4.128 -1.864 1.00 95.56 114 VAL A CA 1
ATOM 839 C C . VAL A 1 114 ? 2.654 4.523 -0.502 1.00 95.56 114 VAL A C 1
ATOM 841 O O . VAL A 1 114 ? 1.917 4.930 0.396 1.00 95.56 114 VAL A O 1
ATOM 844 N N . ARG A 1 115 ? 3.983 4.457 -0.343 1.00 92.81 115 ARG A N 1
ATOM 845 C CA . ARG A 1 115 ? 4.658 4.869 0.896 1.00 92.81 115 ARG A CA 1
ATOM 846 C C . ARG A 1 115 ? 4.386 6.334 1.218 1.00 92.81 115 ARG A C 1
ATOM 848 O O . ARG A 1 115 ? 4.157 6.654 2.380 1.00 92.81 115 ARG A O 1
ATOM 855 N N . THR A 1 116 ? 4.447 7.216 0.224 1.00 94.00 116 THR A N 1
ATOM 856 C CA . THR A 1 116 ? 4.158 8.642 0.410 1.00 94.00 116 THR A CA 1
ATOM 857 C C . THR A 1 116 ? 2.718 8.851 0.871 1.00 94.00 116 THR A C 1
ATOM 859 O O . THR A 1 116 ? 2.524 9.509 1.887 1.00 94.00 116 THR A O 1
ATOM 862 N N . ALA A 1 117 ? 1.736 8.213 0.227 1.00 94.75 117 ALA A N 1
ATOM 863 C CA . ALA A 1 117 ? 0.329 8.302 0.622 1.00 94.75 117 ALA A CA 1
ATOM 864 C C . ALA A 1 117 ? 0.095 7.851 2.076 1.00 94.75 117 ALA A C 1
ATOM 866 O O . ALA A 1 117 ? -0.593 8.524 2.837 1.00 94.75 117 ALA A O 1
ATOM 867 N N . LEU A 1 118 ? 0.724 6.750 2.500 1.00 94.31 118 LEU A N 1
ATOM 868 C CA . LEU A 1 118 ? 0.646 6.294 3.892 1.00 94.31 118 LEU A CA 1
ATOM 869 C C . LEU A 1 118 ? 1.345 7.249 4.868 1.00 94.31 118 LEU A C 1
ATOM 871 O O . LEU A 1 118 ? 0.863 7.462 5.977 1.00 94.31 118 LEU A O 1
ATOM 875 N N . ARG A 1 119 ? 2.478 7.844 4.474 1.00 91.62 119 ARG A N 1
ATOM 876 C CA . ARG A 1 119 ? 3.190 8.834 5.300 1.00 91.62 119 ARG A CA 1
ATOM 877 C C . ARG A 1 119 ? 2.401 10.122 5.485 1.00 91.62 119 ARG A C 1
ATOM 879 O O . ARG A 1 119 ? 2.512 10.714 6.548 1.00 91.62 119 ARG A O 1
ATOM 886 N N . GLU A 1 120 ? 1.626 10.548 4.497 1.00 92.00 120 GLU A N 1
ATOM 887 C CA . GLU A 1 120 ? 0.759 11.726 4.621 1.00 92.00 120 GLU A CA 1
ATOM 888 C C . GLU A 1 120 ? -0.306 11.538 5.713 1.00 92.00 120 GLU A C 1
ATOM 890 O O . GLU A 1 120 ? -0.650 12.495 6.397 1.00 92.00 120 GLU A O 1
ATOM 895 N N . VAL A 1 121 ? -0.779 10.304 5.923 1.00 93.31 121 VAL A N 1
ATOM 896 C CA . VAL A 1 121 ? -1.811 9.987 6.925 1.00 93.31 121 VAL A CA 1
ATOM 897 C C . VAL A 1 121 ? -1.212 9.616 8.286 1.00 93.31 121 VAL A C 1
ATOM 899 O O . VAL A 1 121 ? -1.722 10.025 9.325 1.00 93.31 121 VAL A O 1
ATOM 902 N N . TRP A 1 122 ? -0.130 8.833 8.306 1.00 91.25 122 TRP A N 1
ATOM 903 C CA . TRP A 1 122 ? 0.454 8.282 9.540 1.00 91.25 122 TRP A CA 1
ATOM 904 C C . TRP A 1 122 ? 1.697 9.015 10.045 1.00 91.25 122 TRP A C 1
ATOM 906 O O . TRP A 1 122 ? 2.169 8.725 11.140 1.00 91.25 122 TRP A O 1
ATOM 916 N N . GLY A 1 123 ? 2.270 9.915 9.246 1.00 76.25 123 GLY A N 1
ATOM 917 C CA . GLY A 1 123 ? 3.489 10.659 9.570 1.00 76.25 123 GLY A CA 1
ATOM 918 C C . GLY A 1 123 ? 3.267 11.901 10.433 1.00 76.25 123 GLY A C 1
ATOM 919 O O . GLY A 1 123 ? 4.189 12.700 10.555 1.00 76.25 123 GLY A O 1
ATOM 920 N N . GLY A 1 124 ? 2.069 12.085 10.994 1.00 63.94 124 GLY A N 1
ATOM 921 C CA . GLY A 1 124 ? 1.793 13.128 11.978 1.00 63.94 124 GLY A CA 1
ATOM 922 C C . GLY A 1 124 ? 2.325 12.732 13.356 1.00 63.94 124 GLY A C 1
ATOM 923 O O . GLY A 1 124 ? 1.768 11.832 13.986 1.00 63.94 124 GLY A O 1
ATOM 924 N N . GLY A 1 125 ? 3.388 13.411 13.796 1.00 46.75 125 GLY A N 1
ATOM 925 C CA . GLY A 1 125 ? 4.034 13.263 15.104 1.00 46.75 125 GLY A CA 1
ATOM 926 C C . GLY A 1 125 ? 5.539 13.419 15.009 1.00 46.75 125 GLY A C 1
ATOM 927 O O . GLY A 1 125 ? 6.207 12.374 14.851 1.00 46.75 125 GLY A O 1
#

Foldseek 3Di:
DPPPPDDFPPVVVVLLVVLVVVCCVVPVVPDDPPDDQDPPNDVVPVPDDPDPDDDDDPCVVVVVVVVLVVLVVPADPVQLVVLLVVLLVVLLPSDRSVVSVVSNVVRSHDPVSNVVSNCVRRVDD

Radius of gyration: 18.64 Å; chains: 1; bounding box: 39×43×36 Å

Secondary structure (DSSP, 8-state):
------PPPHHHHHHHHHHHHHHHHHH-TT----PPPPTT--GGG-S---PPP-PPPHHHHHHHHHHHHHHHHHS-HHHHHHHHHHHHHHHHSSS-THHHHHHHHHTT--HHHHHHHHHHHH---

pLDDT: mean 82.35, std 14.28, range [37.84, 97.81]

Sequence (125 aa):
PLAAVPVFPPRPSLRLTADVLAYCSAELPRWSTAAPPGPDDTPARLHATPRAPLHPAPCAAIRQTERIAKLRAWRCGERVVDTLTALRATAAGADNVLYPMKDALAAGATVGEVRTALREVWGGG